Protein AF-A0A5C9BQS9-F1 (afdb_monomer_lite)

pLDDT: mean 94.44, std 7.18, range [51.5, 98.38]

Radius of gyration: 12.03 Å; chains: 1; bounding box: 26×25×33 Å

Secondary structure (DSSP, 8-state):
---HHHHHHHHHHHHHTT-TTHHHHHHHHHHHHHHH-TTT--SHHHHHHHHHHHHHHHHTTS-HHHHHHHHHHHT--

Sequence (77 aa):
MTIINEVYDPLIEAARSNAPNGQELLAKLGAKLHAANPDRCQSVEEGLATAKRNLIYYAQCFPSHVVHQVKVYYGLE

Structure (mmCIF, N/CA/C/O backbone):
data_AF-A0A5C9BQS9-F1
#
_entry.id   AF-A0A5C9BQS9-F1
#
loop_
_atom_site.group_PDB
_atom_site.id
_atom_site.type_symbol
_atom_site.label_atom_id
_atom_site.label_alt_id
_atom_site.label_comp_id
_atom_site.label_asym_id
_atom_site.label_entity_id
_atom_site.label_seq_id
_atom_site.pdbx_PDB_ins_code
_atom_site.Cartn_x
_atom_site.Cartn_y
_atom_site.Cartn_z
_atom_site.occupancy
_atom_site.B_iso_or_equiv
_atom_site.auth_seq_id
_atom_site.auth_comp_id
_atom_site.auth_asym_id
_atom_site.auth_atom_id
_atom_site.pdbx_PDB_model_num
ATOM 1 N N . MET A 1 1 ? -13.420 -14.207 -0.111 1.00 51.50 1 MET A N 1
ATOM 2 C CA . MET A 1 1 ? -12.037 -14.264 0.400 1.00 51.50 1 MET A CA 1
ATOM 3 C C . MET A 1 1 ? -11.220 -13.379 -0.514 1.00 51.50 1 MET A C 1
ATOM 5 O O . MET A 1 1 ? -11.098 -13.732 -1.675 1.00 51.50 1 MET A O 1
ATOM 9 N N . THR A 1 2 ? -10.789 -12.208 -0.053 1.00 67.12 2 THR A N 1
ATOM 10 C CA . THR A 1 2 ? -9.958 -11.320 -0.877 1.00 67.12 2 THR A CA 1
ATOM 11 C C . THR A 1 2 ? -8.540 -11.870 -0.886 1.00 67.12 2 THR A C 1
ATOM 13 O O . THR A 1 2 ? -7.993 -12.168 0.178 1.00 67.12 2 THR A O 1
ATOM 16 N N . ILE A 1 3 ? -7.973 -12.054 -2.070 1.00 83.75 3 ILE A N 1
ATOM 17 C CA . ILE A 1 3 ? -6.603 -12.550 -2.238 1.00 83.75 3 ILE A CA 1
ATOM 18 C C . ILE A 1 3 ? -5.621 -11.373 -2.235 1.00 83.75 3 ILE A C 1
ATOM 20 O O . ILE A 1 3 ? -5.971 -10.250 -2.589 1.00 83.75 3 ILE A O 1
ATOM 24 N N . ILE A 1 4 ? -4.392 -11.600 -1.760 1.00 85.88 4 ILE A N 1
ATOM 25 C CA . ILE A 1 4 ? -3.420 -10.524 -1.484 1.00 85.88 4 ILE A CA 1
ATOM 26 C C . ILE A 1 4 ? -3.149 -9.634 -2.709 1.00 85.88 4 ILE A C 1
ATOM 28 O O . ILE A 1 4 ? -3.029 -8.418 -2.578 1.00 85.88 4 ILE A O 1
ATOM 32 N N . ASN A 1 5 ? -3.132 -10.216 -3.905 1.00 88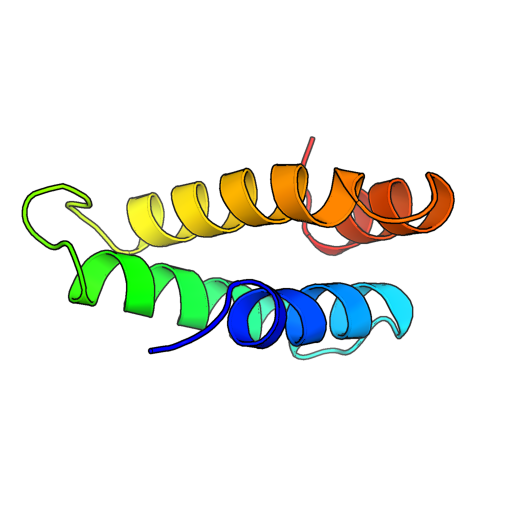.81 5 ASN A N 1
ATOM 33 C CA . ASN A 1 5 ? -2.903 -9.503 -5.155 1.00 88.81 5 ASN A CA 1
ATOM 34 C C . ASN A 1 5 ? -4.059 -8.549 -5.510 1.00 88.81 5 ASN A C 1
ATOM 36 O O . ASN A 1 5 ? -3.799 -7.415 -5.890 1.00 88.81 5 ASN A O 1
ATOM 40 N N . GLU A 1 6 ? -5.324 -8.909 -5.257 1.00 92.38 6 GLU A N 1
ATOM 41 C CA . GLU A 1 6 ? -6.470 -7.992 -5.442 1.00 92.38 6 GLU A CA 1
ATOM 42 C C . GLU A 1 6 ? -6.356 -6.720 -4.587 1.00 92.38 6 GLU A C 1
ATOM 44 O O . GLU A 1 6 ? -6.904 -5.673 -4.934 1.00 92.38 6 GLU A O 1
ATOM 49 N N . VAL A 1 7 ? -5.653 -6.806 -3.455 1.00 94.81 7 VAL A N 1
ATOM 50 C CA . VAL A 1 7 ? -5.469 -5.687 -2.527 1.00 94.81 7 VAL A CA 1
ATOM 51 C C . VAL A 1 7 ? -4.300 -4.796 -2.942 1.00 94.81 7 VAL A C 1
ATOM 53 O O . VAL A 1 7 ? -4.421 -3.571 -2.877 1.00 94.81 7 VAL A O 1
ATOM 56 N N . TYR A 1 8 ? -3.173 -5.392 -3.340 1.00 96.94 8 TYR A N 1
ATOM 57 C CA . TYR A 1 8 ? -1.917 -4.664 -3.539 1.00 96.94 8 TYR A CA 1
ATOM 58 C C . TYR A 1 8 ? -1.541 -4.429 -5.007 1.00 96.94 8 TYR A C 1
ATOM 60 O O . TYR A 1 8 ? -0.853 -3.445 -5.268 1.00 96.94 8 TYR A O 1
ATOM 68 N N . ASP A 1 9 ? -2.018 -5.221 -5.973 1.00 97.50 9 ASP A N 1
ATOM 69 C CA . ASP A 1 9 ? -1.751 -4.981 -7.403 1.00 97.50 9 ASP A CA 1
ATOM 70 C C . ASP A 1 9 ? -2.161 -3.571 -7.857 1.00 97.50 9 ASP A C 1
ATOM 72 O O . ASP A 1 9 ? -1.372 -2.936 -8.558 1.00 97.50 9 ASP A O 1
ATOM 76 N N . PRO A 1 10 ? -3.307 -2.999 -7.422 1.00 98.00 10 PRO A N 1
ATOM 77 C CA . PRO A 1 10 ? -3.653 -1.623 -7.776 1.00 98.00 10 PRO A CA 1
ATOM 78 C C . PRO A 1 10 ? -2.636 -0.589 -7.272 1.00 98.00 10 PRO A C 1
ATOM 80 O O . PRO A 1 10 ? -2.448 0.445 -7.908 1.00 98.00 10 PRO A O 1
ATOM 83 N N . LEU A 1 11 ? -1.971 -0.856 -6.142 1.00 98.19 11 LEU A N 1
ATOM 84 C CA . LEU A 1 11 ? -0.927 0.014 -5.591 1.00 98.19 11 LEU A CA 1
ATOM 85 C C . LEU A 1 11 ? 0.387 -0.141 -6.365 1.00 98.19 11 LEU A C 1
ATOM 87 O O . LEU A 1 11 ? 1.068 0.849 -6.628 1.00 98.19 11 LEU A O 1
ATOM 91 N N . ILE A 1 12 ? 0.722 -1.369 -6.775 1.00 98.25 12 ILE A N 1
ATOM 92 C CA . ILE A 1 12 ? 1.862 -1.621 -7.663 1.00 98.25 12 ILE A CA 1
ATOM 93 C C . ILE A 1 12 ? 1.660 -0.893 -8.993 1.00 98.25 12 ILE A C 1
ATOM 95 O O . ILE A 1 12 ? 2.551 -0.171 -9.437 1.00 98.25 12 ILE A O 1
ATOM 99 N N . GLU A 1 13 ? 0.486 -1.031 -9.609 1.00 98.19 13 GLU A N 1
ATOM 100 C CA . GLU A 1 13 ? 0.202 -0.393 -10.893 1.00 98.19 13 GLU A CA 1
ATOM 101 C C . GLU A 1 13 ? 0.177 1.133 -10.779 1.00 98.19 13 GLU A C 1
ATOM 103 O O . GLU A 1 13 ? 0.789 1.811 -11.601 1.00 98.19 13 GLU A O 1
ATOM 108 N N . ALA A 1 14 ? -0.419 1.681 -9.714 1.00 98.38 14 ALA A N 1
ATOM 109 C CA . ALA A 1 14 ? -0.403 3.119 -9.465 1.00 98.38 14 ALA A CA 1
ATOM 110 C C . ALA A 1 14 ? 1.025 3.679 -9.361 1.00 98.38 14 ALA A C 1
ATOM 112 O O . ALA A 1 14 ? 1.309 4.733 -9.931 1.00 98.38 14 ALA A O 1
ATOM 113 N N . ALA A 1 15 ? 1.939 2.969 -8.691 1.00 98.06 15 ALA A N 1
ATOM 114 C CA . ALA A 1 15 ? 3.342 3.368 -8.646 1.00 98.06 15 ALA A CA 1
ATOM 115 C C . ALA A 1 15 ? 4.011 3.280 -10.026 1.00 98.06 15 ALA A C 1
ATOM 117 O O . ALA A 1 15 ? 4.722 4.206 -10.422 1.00 98.06 15 ALA A O 1
ATOM 118 N N . ARG A 1 16 ? 3.762 2.197 -10.778 1.00 97.62 16 ARG A N 1
ATOM 119 C CA . ARG A 1 16 ? 4.338 1.965 -12.115 1.00 97.62 16 ARG A CA 1
ATOM 120 C C . ARG A 1 16 ? 3.925 3.025 -13.128 1.00 97.62 16 ARG A C 1
ATOM 122 O O . ARG A 1 16 ? 4.765 3.484 -13.900 1.00 97.62 16 ARG A O 1
ATOM 129 N N . SER A 1 17 ? 2.661 3.432 -13.097 1.00 97.50 17 SER A N 1
ATOM 130 C CA . SER A 1 17 ? 2.098 4.422 -14.013 1.00 97.50 17 SER A CA 1
ATOM 131 C C . SER A 1 17 ? 2.154 5.857 -13.477 1.00 97.50 17 SER A C 1
ATOM 133 O O . SER A 1 17 ? 1.604 6.754 -14.113 1.00 97.50 17 SER A O 1
ATOM 135 N N . ASN A 1 18 ? 2.753 6.081 -12.299 1.00 96.56 18 ASN A N 1
ATOM 136 C CA . ASN A 1 18 ? 2.730 7.357 -11.578 1.00 96.56 18 ASN A CA 1
ATOM 137 C C . ASN A 1 18 ? 1.306 7.947 -11.464 1.00 96.56 18 ASN A C 1
ATOM 139 O O . ASN A 1 18 ? 1.079 9.135 -11.702 1.00 96.56 18 ASN A O 1
ATOM 143 N N . ALA A 1 19 ? 0.323 7.093 -11.166 1.00 97.94 19 ALA A N 1
ATOM 144 C CA . ALA A 1 19 ? -1.080 7.486 -11.111 1.00 97.94 19 ALA A CA 1
ATOM 145 C C . ALA A 1 19 ? -1.300 8.539 -10.011 1.00 97.94 19 ALA A C 1
ATOM 147 O O . ALA A 1 19 ? -0.740 8.404 -8.931 1.00 97.94 19 ALA A O 1
ATOM 148 N N . PRO A 1 20 ? -2.141 9.566 -10.191 1.00 96.12 20 PRO A N 1
ATOM 149 C CA . PRO A 1 20 ? -2.329 10.609 -9.174 1.00 96.12 20 PRO A CA 1
ATOM 150 C C . PRO A 1 20 ? -3.068 10.124 -7.913 1.00 96.12 20 PRO A C 1
ATOM 152 O O . PRO A 1 20 ? -2.997 10.759 -6.866 1.00 96.12 20 PRO A O 1
ATOM 155 N N . ASN A 1 21 ? -3.778 8.997 -7.994 1.00 96.75 21 ASN A N 1
ATOM 156 C CA . ASN A 1 21 ? -4.632 8.471 -6.927 1.00 96.75 21 ASN A CA 1
ATOM 157 C C . ASN A 1 21 ? -3.967 7.381 -6.069 1.00 96.75 21 ASN A C 1
ATOM 159 O O . ASN A 1 21 ? -4.602 6.869 -5.147 1.00 96.75 21 ASN A O 1
ATOM 163 N N . GLY A 1 22 ? -2.713 7.003 -6.336 1.00 97.56 22 GLY A N 1
ATOM 164 C CA . GLY A 1 22 ? -2.064 5.901 -5.621 1.00 97.56 22 GLY A CA 1
ATOM 165 C C . GLY A 1 22 ? -1.990 6.136 -4.112 1.00 97.56 22 GLY A C 1
ATOM 166 O O . GLY A 1 22 ? -2.256 5.210 -3.345 1.00 97.56 22 GLY A O 1
ATOM 167 N N . GLN A 1 23 ? -1.715 7.371 -3.676 1.00 97.50 23 GLN A N 1
ATOM 168 C CA . GLN A 1 23 ? -1.706 7.746 -2.252 1.00 97.50 23 GLN A CA 1
ATOM 169 C C . GLN A 1 23 ? -3.078 7.578 -1.591 1.00 97.50 23 GLN A C 1
ATOM 171 O O . GLN A 1 23 ? -3.180 7.084 -0.469 1.00 97.50 23 GLN A O 1
ATOM 176 N N . GLU A 1 24 ? -4.147 7.939 -2.301 1.00 98.00 24 GLU A N 1
ATOM 177 C CA . GLU A 1 24 ? -5.516 7.784 -1.816 1.00 98.00 24 GLU A CA 1
ATOM 178 C C . GLU A 1 24 ? -5.898 6.302 -1.691 1.00 98.00 24 GLU A C 1
ATOM 180 O O . GLU A 1 24 ? -6.507 5.899 -0.699 1.00 98.00 24 GLU A O 1
ATOM 185 N N . LEU A 1 25 ? -5.503 5.470 -2.663 1.00 98.00 25 LEU A N 1
ATOM 186 C CA . LEU A 1 25 ? -5.701 4.020 -2.603 1.00 98.00 25 LEU A CA 1
ATOM 187 C C . LEU A 1 25 ? -5.008 3.415 -1.377 1.00 98.00 25 LEU A C 1
ATOM 189 O O . LEU A 1 25 ? -5.610 2.608 -0.665 1.00 98.00 25 LEU A O 1
ATOM 193 N N . LEU A 1 26 ? -3.774 3.842 -1.098 1.00 98.00 26 LEU A N 1
ATOM 194 C CA . LEU A 1 26 ? -3.014 3.382 0.061 1.00 98.00 26 LEU A CA 1
ATOM 195 C C . LEU A 1 26 ? -3.674 3.817 1.381 1.00 98.00 26 LEU A C 1
ATOM 197 O O . LEU A 1 26 ? -3.815 3.004 2.295 1.00 98.00 26 LEU A O 1
ATOM 201 N N . ALA A 1 27 ? -4.143 5.064 1.471 1.00 97.81 27 ALA A N 1
ATOM 202 C 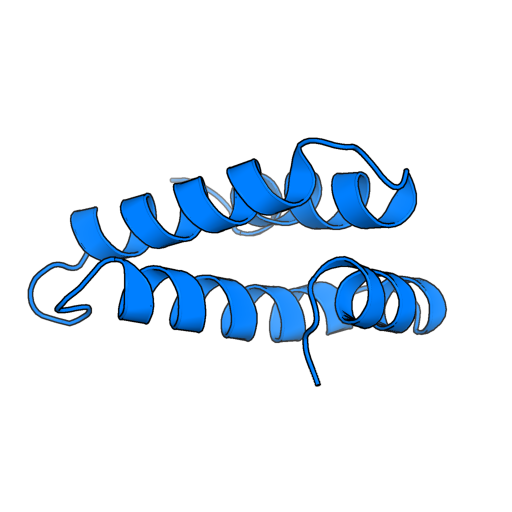CA . ALA A 1 27 ? -4.871 5.565 2.637 1.00 97.81 27 ALA A CA 1
ATOM 203 C C . ALA A 1 27 ? -6.185 4.799 2.873 1.00 97.81 27 ALA A C 1
ATOM 205 O O . ALA A 1 27 ? -6.467 4.365 3.993 1.00 97.81 27 ALA A O 1
ATOM 206 N N . LYS A 1 28 ? -6.959 4.553 1.808 1.00 97.62 28 LYS A N 1
ATOM 207 C CA . LYS A 1 28 ? -8.183 3.739 1.854 1.00 97.62 28 LYS A CA 1
ATOM 208 C C . LYS A 1 28 ? -7.901 2.316 2.326 1.00 97.62 28 LYS A C 1
ATOM 210 O O . LYS A 1 28 ? -8.696 1.761 3.082 1.00 97.62 28 LYS A O 1
ATOM 215 N N . LEU A 1 29 ? -6.787 1.722 1.902 1.00 96.81 29 LEU A N 1
ATOM 216 C CA . LEU A 1 29 ? -6.373 0.411 2.391 1.00 96.81 29 LEU A CA 1
ATOM 217 C C . LEU A 1 29 ? -6.046 0.447 3.889 1.00 96.81 29 LEU A C 1
ATOM 219 O O . LEU A 1 29 ? -6.509 -0.420 4.625 1.00 96.81 29 LEU A O 1
ATOM 223 N N . GLY A 1 30 ? -5.326 1.468 4.356 1.00 96.88 30 GLY A N 1
ATOM 224 C CA . GLY A 1 30 ? -5.048 1.652 5.781 1.00 96.88 30 GLY A CA 1
ATOM 225 C C . GLY A 1 30 ? -6.319 1.727 6.631 1.00 96.88 30 GLY A C 1
ATOM 226 O O . GLY A 1 30 ? -6.464 0.977 7.596 1.00 96.88 30 GLY A O 1
ATOM 227 N N . ALA A 1 31 ? -7.292 2.541 6.214 1.00 96.75 31 ALA A N 1
ATOM 228 C CA . ALA A 1 31 ? -8.590 2.637 6.884 1.00 96.75 31 ALA A CA 1
ATOM 229 C C . ALA A 1 31 ? -9.355 1.299 6.896 1.00 96.75 31 ALA A C 1
ATOM 231 O O . ALA A 1 31 ? -9.958 0.940 7.907 1.00 96.75 31 ALA A O 1
ATOM 232 N N . LYS A 1 32 ? -9.296 0.523 5.803 1.00 95.31 32 LYS A N 1
ATOM 233 C CA . LYS A 1 32 ? -9.893 -0.823 5.742 1.00 95.31 32 LYS A CA 1
ATOM 234 C C . LYS A 1 32 ? -9.230 -1.798 6.717 1.00 95.31 32 LYS A C 1
ATOM 236 O O . LYS A 1 32 ? -9.935 -2.579 7.347 1.00 95.31 32 LYS A O 1
ATOM 241 N N . LEU A 1 33 ? -7.901 -1.764 6.846 1.00 94.31 33 LEU A N 1
ATOM 242 C CA . LEU A 1 33 ? -7.170 -2.631 7.778 1.00 94.31 33 LEU A CA 1
ATOM 243 C C . LEU A 1 33 ? -7.535 -2.334 9.236 1.00 94.31 33 LEU A C 1
ATOM 245 O O . LEU A 1 33 ? -7.767 -3.279 9.992 1.00 94.31 33 LEU A O 1
ATOM 249 N N . HIS A 1 34 ? -7.645 -1.049 9.588 1.00 94.81 34 HIS A N 1
ATOM 250 C CA . HIS A 1 34 ? -8.139 -0.600 10.890 1.00 94.81 34 HIS A CA 1
ATOM 251 C C . HIS A 1 34 ? -9.563 -1.107 11.151 1.00 94.81 34 HIS A C 1
ATOM 253 O O . HIS A 1 34 ? -9.795 -1.810 12.130 1.00 94.81 34 HIS A O 1
ATOM 259 N N . ALA A 1 35 ? -10.497 -0.847 10.231 1.00 95.25 35 ALA A N 1
ATOM 260 C CA . ALA A 1 35 ? -11.893 -1.260 10.379 1.00 95.25 35 ALA A CA 1
ATOM 261 C C . ALA A 1 35 ? -12.075 -2.786 10.481 1.00 95.25 35 ALA A C 1
ATOM 263 O O . ALA A 1 35 ? -12.993 -3.256 11.147 1.00 95.25 35 ALA A O 1
ATOM 264 N N . ALA A 1 36 ? -11.207 -3.564 9.829 1.00 93.12 36 ALA A N 1
ATOM 265 C CA . ALA A 1 36 ? -11.240 -5.022 9.891 1.00 93.12 36 ALA A CA 1
ATOM 266 C C . ALA A 1 36 ? -10.624 -5.594 11.180 1.00 93.12 36 ALA A C 1
ATOM 268 O O . ALA A 1 36 ? -10.911 -6.738 11.525 1.00 93.12 36 ALA A O 1
ATOM 269 N N . ASN A 1 37 ? -9.764 -4.838 11.872 1.00 90.38 37 ASN A N 1
ATOM 270 C CA . ASN A 1 37 ? -9.030 -5.309 13.049 1.00 90.38 37 ASN A CA 1
ATOM 271 C C . ASN A 1 37 ? -8.948 -4.228 14.147 1.00 90.38 37 ASN A C 1
ATOM 273 O O . ASN A 1 37 ? -7.839 -3.916 14.588 1.00 90.38 37 ASN A O 1
ATOM 277 N N . PRO A 1 38 ? -10.077 -3.662 14.611 1.00 85.94 38 PRO A N 1
ATOM 278 C CA . PRO A 1 38 ? -10.066 -2.505 15.510 1.00 85.94 38 PRO A CA 1
ATOM 279 C C . PRO A 1 38 ? -9.346 -2.775 16.843 1.00 85.94 38 PRO A C 1
ATOM 281 O O . PRO A 1 38 ? -8.722 -1.877 17.396 1.00 85.94 38 PRO A O 1
ATOM 284 N N . ASP A 1 39 ? -9.337 -4.025 17.318 1.00 88.81 39 ASP A N 1
ATOM 285 C CA . ASP A 1 39 ? -8.651 -4.408 18.563 1.00 88.81 39 ASP A CA 1
ATOM 286 C C . ASP A 1 39 ? -7.120 -4.509 18.420 1.00 88.81 39 ASP A C 1
ATOM 288 O O . ASP A 1 39 ? -6.392 -4.491 19.412 1.00 88.81 39 ASP A O 1
ATOM 292 N N . ARG A 1 40 ? -6.616 -4.668 17.187 1.00 85.81 40 ARG A N 1
ATOM 293 C CA . ARG A 1 40 ? -5.186 -4.888 16.878 1.00 85.81 40 ARG A CA 1
ATOM 294 C C . ARG A 1 40 ? -4.551 -3.751 16.084 1.00 85.81 40 ARG A C 1
ATOM 296 O O . ARG A 1 40 ? -3.337 -3.736 15.907 1.00 85.81 40 ARG A O 1
ATOM 303 N N . CYS A 1 41 ? -5.375 -2.858 15.564 1.00 91.75 41 CYS A N 1
ATOM 304 C CA . CYS A 1 41 ? -5.002 -1.691 14.797 1.00 91.75 41 CYS A CA 1
ATOM 305 C C . CYS A 1 41 ? -5.871 -0.562 15.333 1.00 91.75 41 CYS A C 1
ATOM 307 O O . CYS A 1 41 ? -7.035 -0.446 14.964 1.00 91.75 41 CYS A O 1
ATOM 309 N N . GLN A 1 42 ? -5.332 0.204 16.271 1.00 89.44 42 GLN A N 1
ATOM 310 C CA . GLN A 1 42 ? -6.096 1.095 17.141 1.00 89.44 42 GLN A CA 1
ATOM 311 C C . GLN A 1 42 ? -6.457 2.416 16.455 1.00 89.44 42 GLN A C 1
ATOM 313 O O . GLN A 1 42 ? -7.347 3.128 16.918 1.00 89.44 42 GLN A O 1
ATOM 318 N N . SER A 1 43 ? -5.805 2.734 15.333 1.00 94.88 43 SER A N 1
ATOM 319 C CA . SER A 1 43 ? -6.084 3.937 14.554 1.00 94.88 43 SER A CA 1
ATOM 320 C C . SER A 1 43 ? -5.916 3.735 13.047 1.00 94.88 43 SER A C 1
ATOM 322 O O . SER A 1 43 ? -5.322 2.761 12.573 1.00 94.88 43 SER A O 1
ATOM 324 N N . VAL A 1 44 ? -6.416 4.702 12.273 1.00 93.75 44 VAL A N 1
ATOM 325 C CA . VAL A 1 44 ? -6.229 4.748 10.815 1.00 93.75 44 VAL A CA 1
ATOM 326 C C . VAL A 1 44 ? -4.747 4.904 10.455 1.00 93.75 44 VAL A C 1
ATOM 328 O O . VAL A 1 44 ? -4.297 4.320 9.468 1.00 93.75 44 VAL A O 1
ATOM 331 N N . GLU A 1 45 ? -3.967 5.628 11.260 1.00 95.62 45 GLU A N 1
ATOM 332 C CA . GLU A 1 45 ? -2.519 5.788 11.084 1.00 95.62 45 GLU A CA 1
ATOM 333 C C . GLU A 1 45 ? -1.779 4.455 11.231 1.00 95.62 45 GLU A C 1
ATOM 335 O O . GLU A 1 45 ? -0.924 4.131 10.403 1.00 95.62 45 GLU A O 1
ATOM 340 N N . GLU A 1 46 ? -2.134 3.638 12.228 1.00 95.50 46 GLU A N 1
ATOM 341 C CA . GLU A 1 46 ? -1.582 2.285 12.365 1.00 95.50 46 GLU A CA 1
ATOM 342 C C . GLU A 1 46 ? -1.977 1.388 11.189 1.00 95.50 46 GLU A C 1
ATOM 344 O O . GLU A 1 46 ? -1.173 0.581 10.705 1.00 95.50 46 GLU A O 1
ATOM 349 N N . GLY A 1 47 ? -3.204 1.549 10.690 1.00 96.69 47 GLY A N 1
ATOM 350 C CA . GLY A 1 47 ? -3.693 0.840 9.514 1.00 96.69 47 GLY A CA 1
ATOM 351 C C . GLY A 1 47 ? -2.871 1.196 8.283 1.00 96.69 47 GLY A C 1
ATOM 352 O O . GLY A 1 47 ? -2.418 0.313 7.554 1.00 96.69 47 GLY A O 1
ATOM 353 N N . LEU A 1 48 ? -2.596 2.485 8.089 1.00 97.50 48 LEU A N 1
ATOM 354 C CA . LEU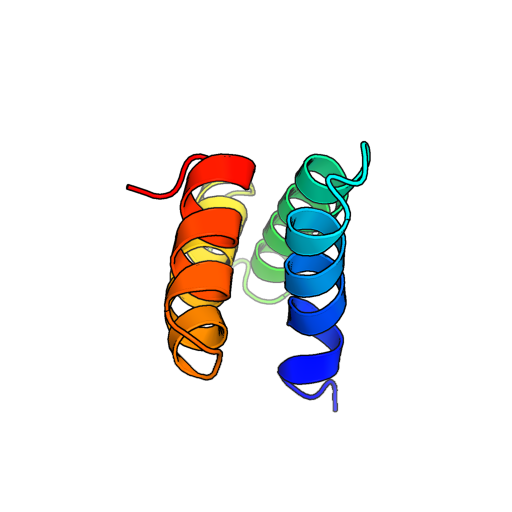 A 1 48 ? -1.737 2.985 7.021 1.00 97.50 48 LEU A CA 1
ATOM 355 C C . LEU A 1 48 ? -0.297 2.473 7.160 1.00 97.50 48 LEU A C 1
ATOM 357 O O . LEU A 1 48 ? 0.271 1.986 6.183 1.00 97.50 48 LEU A O 1
ATOM 361 N N . ALA A 1 49 ? 0.290 2.519 8.357 1.00 96.19 49 ALA A N 1
ATOM 362 C CA . ALA A 1 49 ? 1.625 1.975 8.609 1.00 96.19 49 ALA A CA 1
ATOM 363 C C . ALA A 1 49 ? 1.691 0.465 8.313 1.00 96.19 49 ALA A C 1
ATOM 365 O O . ALA A 1 49 ? 2.681 -0.047 7.787 1.00 96.19 49 ALA A O 1
ATOM 366 N N . THR A 1 50 ? 0.618 -0.265 8.607 1.00 95.19 50 TH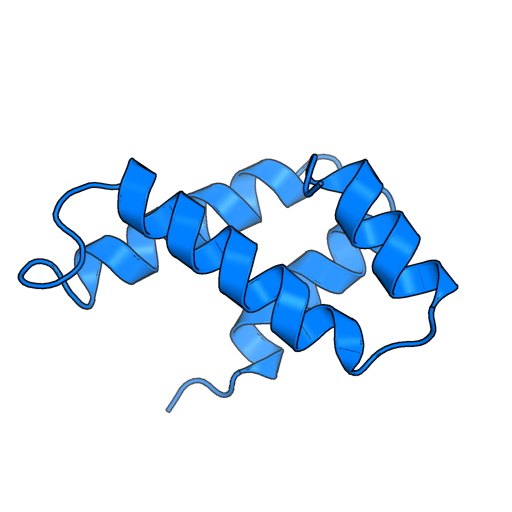R A N 1
ATOM 367 C CA . THR A 1 50 ? 0.486 -1.689 8.281 1.00 95.19 50 THR A CA 1
ATOM 368 C C . THR A 1 50 ? 0.366 -1.917 6.778 1.00 95.19 50 THR A C 1
ATOM 370 O O . THR A 1 50 ? 1.101 -2.743 6.240 1.00 95.19 50 THR A O 1
ATOM 373 N N . ALA A 1 51 ? -0.472 -1.148 6.080 1.00 96.75 51 ALA A N 1
ATOM 374 C CA . ALA A 1 51 ? -0.592 -1.206 4.624 1.00 96.75 51 ALA A CA 1
ATOM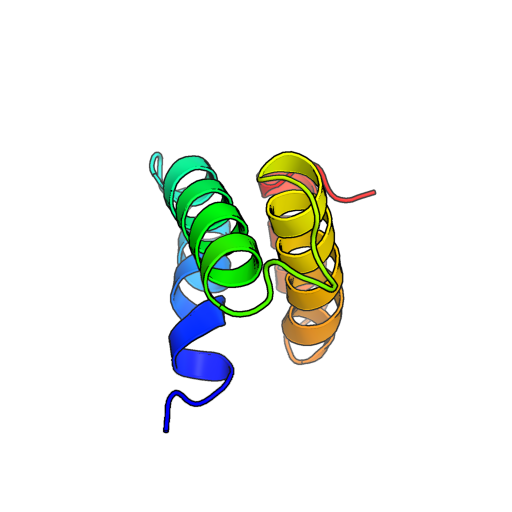 375 C C . ALA A 1 51 ? 0.754 -0.932 3.938 1.00 96.75 51 ALA A C 1
ATOM 377 O O . ALA A 1 51 ? 1.142 -1.668 3.035 1.00 96.75 51 ALA A O 1
ATOM 378 N N . LYS A 1 52 ? 1.502 0.073 4.410 1.00 97.50 52 LYS A N 1
ATOM 379 C CA . LYS A 1 52 ? 2.845 0.404 3.913 1.00 97.50 52 LYS A CA 1
ATOM 380 C C . LYS A 1 52 ? 3.824 -0.757 4.078 1.00 97.50 52 LYS A C 1
ATOM 382 O O . LYS A 1 52 ? 4.455 -1.155 3.106 1.00 97.50 52 LYS A O 1
ATOM 387 N N . ARG A 1 53 ? 3.919 -1.340 5.278 1.00 96.31 53 ARG A N 1
ATOM 388 C CA . ARG A 1 53 ? 4.793 -2.501 5.540 1.00 96.31 53 ARG A CA 1
ATOM 389 C C . ARG A 1 53 ? 4.440 -3.686 4.646 1.00 96.31 53 ARG A C 1
ATOM 391 O O . ARG A 1 53 ? 5.316 -4.257 4.005 1.00 96.31 53 ARG A O 1
ATOM 398 N N . ASN A 1 54 ? 3.157 -4.013 4.555 1.00 95.88 54 ASN A N 1
ATOM 399 C CA . ASN A 1 54 ? 2.680 -5.108 3.719 1.00 95.88 54 ASN A CA 1
ATOM 400 C C . ASN A 1 54 ? 2.941 -4.857 2.228 1.00 95.88 54 ASN A C 1
ATOM 402 O O . ASN A 1 54 ? 3.331 -5.784 1.526 1.00 95.88 54 ASN A O 1
ATOM 406 N N . LEU A 1 55 ? 2.788 -3.615 1.757 1.00 97.62 55 LEU A N 1
ATOM 407 C CA . LEU A 1 55 ? 3.117 -3.231 0.386 1.00 97.62 55 LEU A CA 1
ATOM 408 C C . LEU A 1 55 ? 4.612 -3.413 0.098 1.00 97.62 55 LEU A C 1
ATOM 410 O O . LEU A 1 55 ? 4.949 -3.907 -0.972 1.00 97.62 55 LEU A O 1
ATOM 414 N N . ILE A 1 56 ? 5.503 -3.081 1.042 1.00 97.00 56 ILE A N 1
ATOM 415 C CA . ILE A 1 56 ? 6.947 -3.341 0.893 1.00 97.00 56 ILE A CA 1
ATOM 416 C C . ILE A 1 56 ? 7.199 -4.840 0.716 1.00 97.00 56 ILE A C 1
ATOM 418 O O . ILE A 1 56 ? 7.905 -5.223 -0.214 1.00 97.00 56 ILE A O 1
ATOM 422 N N . TYR A 1 57 ? 6.618 -5.685 1.574 1.00 96.12 57 TYR A N 1
ATOM 423 C CA . TYR A 1 57 ? 6.782 -7.138 1.470 1.00 96.12 57 TYR A CA 1
ATOM 424 C C . TYR A 1 57 ? 6.214 -7.690 0.164 1.00 96.12 57 TYR A C 1
ATOM 426 O O . TYR A 1 57 ? 6.872 -8.480 -0.503 1.00 96.12 57 TYR A O 1
ATOM 434 N N . TYR A 1 58 ? 5.024 -7.247 -0.236 1.00 97.19 58 TYR A N 1
ATOM 435 C CA . TYR A 1 58 ? 4.409 -7.687 -1.483 1.00 97.19 58 TYR A CA 1
ATOM 436 C C . TYR A 1 58 ? 5.210 -7.241 -2.713 1.00 97.19 58 TYR A C 1
ATOM 438 O O . TYR A 1 58 ? 5.418 -8.023 -3.639 1.00 97.19 58 TYR A O 1
ATOM 446 N N . ALA A 1 59 ? 5.732 -6.011 -2.708 1.00 97.06 59 ALA A N 1
ATOM 447 C CA . ALA A 1 59 ? 6.548 -5.492 -3.798 1.00 97.06 59 ALA A CA 1
ATOM 448 C C . ALA A 1 59 ? 7.810 -6.337 -4.037 1.00 97.06 59 ALA A C 1
ATOM 450 O O . ALA A 1 59 ? 8.246 -6.435 -5.179 1.00 97.06 59 ALA A O 1
ATOM 451 N N . GLN A 1 60 ? 8.366 -6.999 -3.012 1.00 96.88 60 GLN A N 1
ATOM 452 C CA . GLN A 1 60 ? 9.534 -7.886 -3.158 1.00 96.88 60 GLN A CA 1
ATOM 453 C C . GLN A 1 60 ? 9.285 -9.087 -4.086 1.00 96.88 60 GLN A C 1
ATOM 455 O O . GLN A 1 60 ? 10.246 -9.697 -4.549 1.00 96.88 60 GLN A O 1
ATOM 460 N N . CYS A 1 61 ? 8.028 -9.411 -4.404 1.00 96.19 61 CYS A N 1
ATOM 461 C CA . CYS A 1 61 ? 7.683 -10.417 -5.410 1.00 96.19 61 CYS A CA 1
ATOM 462 C C . CYS A 1 61 ? 7.865 -9.925 -6.862 1.00 96.19 61 CYS A C 1
ATOM 464 O O . CYS A 1 61 ? 7.708 -10.712 -7.794 1.00 96.19 61 CYS A O 1
ATOM 466 N N . PHE A 1 62 ? 8.190 -8.645 -7.070 1.00 96.75 62 PHE A N 1
ATOM 467 C CA . PHE A 1 62 ? 8.375 -8.013 -8.377 1.00 96.75 62 PHE A CA 1
ATOM 468 C C . PHE A 1 62 ? 9.859 -7.709 -8.651 1.00 96.75 62 PHE A C 1
ATOM 470 O O . PHE A 1 62 ? 10.679 -7.694 -7.730 1.00 96.75 62 PHE A O 1
ATOM 477 N N . PRO A 1 63 ? 10.242 -7.428 -9.914 1.00 98.19 63 PRO A N 1
ATOM 478 C CA . PRO A 1 63 ? 11.606 -7.022 -10.245 1.00 98.19 63 PRO A CA 1
ATOM 479 C C . PRO A 1 63 ? 12.089 -5.808 -9.435 1.00 98.19 63 PRO A C 1
ATOM 481 O O . PRO A 1 63 ? 11.312 -4.907 -9.118 1.00 98.19 63 PRO A O 1
ATOM 484 N N . SER A 1 64 ? 13.397 -5.729 -9.174 1.00 97.31 64 SER A N 1
ATOM 485 C CA . SER A 1 64 ? 14.007 -4.696 -8.318 1.00 97.31 64 SER A CA 1
ATOM 486 C C . SER A 1 64 ? 13.681 -3.253 -8.726 1.00 97.31 64 SER A C 1
ATOM 488 O O . SER A 1 64 ? 13.511 -2.398 -7.859 1.00 97.31 64 SER A O 1
ATOM 490 N N . HIS A 1 65 ? 13.541 -2.977 -10.026 1.00 96.94 65 HIS A N 1
ATOM 491 C CA . HIS A 1 65 ? 13.149 -1.652 -10.513 1.00 96.94 65 HIS A CA 1
ATOM 492 C C . HIS A 1 65 ? 11.714 -1.277 -10.103 1.00 96.94 65 HIS A C 1
ATOM 494 O O . HIS A 1 65 ? 11.466 -0.122 -9.769 1.00 96.94 65 HIS A O 1
ATOM 500 N N . VAL A 1 66 ? 10.791 -2.246 -10.053 1.00 97.62 66 VAL A N 1
ATOM 501 C CA . VAL A 1 66 ? 9.418 -2.038 -9.566 1.00 97.62 66 VAL A CA 1
ATOM 502 C C . VAL A 1 66 ? 9.433 -1.789 -8.064 1.00 97.62 66 VAL A C 1
ATOM 504 O O . VAL A 1 66 ? 8.800 -0.846 -7.601 1.00 97.62 66 VAL A O 1
ATOM 507 N N . VAL A 1 67 ? 10.205 -2.574 -7.304 1.00 98.00 67 VAL A N 1
ATOM 508 C CA . VAL A 1 67 ? 10.373 -2.370 -5.853 1.00 98.00 67 VAL A CA 1
ATOM 509 C C . VAL A 1 67 ? 10.853 -0.949 -5.565 1.00 98.00 67 VAL A C 1
ATOM 511 O O . VAL A 1 67 ? 10.279 -0.256 -4.727 1.00 98.00 67 VAL A O 1
ATOM 514 N N . HIS A 1 68 ? 11.890 -0.501 -6.276 1.00 97.44 68 HIS A N 1
ATOM 515 C C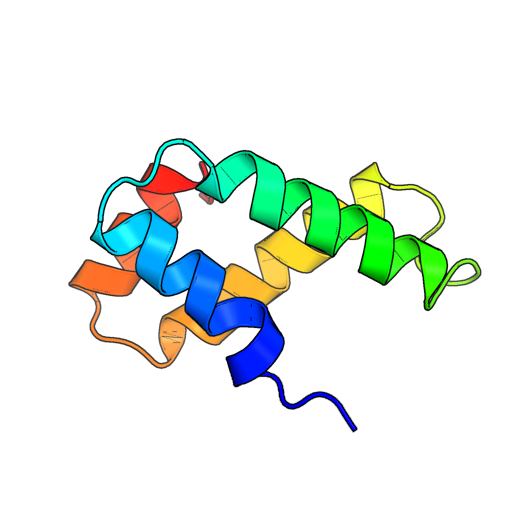A . HIS A 1 68 ? 12.428 0.845 -6.123 1.00 97.44 68 HIS A CA 1
ATOM 516 C C . HIS A 1 68 ? 11.387 1.917 -6.469 1.00 97.44 68 HIS A C 1
ATOM 518 O O . HIS A 1 68 ? 11.190 2.846 -5.690 1.00 97.44 68 HIS A O 1
ATOM 524 N N . GLN A 1 69 ? 10.669 1.757 -7.583 1.00 97.44 69 GLN A N 1
ATOM 525 C CA . GLN A 1 69 ? 9.626 2.693 -7.994 1.00 97.44 69 GLN A CA 1
ATOM 526 C C . GLN A 1 69 ? 8.492 2.789 -6.965 1.00 97.44 69 GLN A C 1
ATOM 528 O O . GLN A 1 69 ? 8.078 3.893 -6.626 1.00 97.44 69 GLN A O 1
ATOM 533 N N . VAL A 1 70 ? 8.032 1.661 -6.418 1.00 98.25 70 VAL A N 1
ATOM 534 C CA . VAL A 1 70 ? 7.022 1.621 -5.345 1.00 98.25 70 VAL A CA 1
ATOM 535 C C . VAL A 1 70 ? 7.519 2.365 -4.109 1.00 98.25 70 VAL A C 1
ATOM 537 O O . VAL A 1 70 ? 6.785 3.182 -3.552 1.00 98.25 70 VAL A O 1
ATOM 540 N N . LYS A 1 71 ? 8.770 2.129 -3.697 1.00 97.69 71 LYS A N 1
ATOM 541 C CA . LYS A 1 71 ? 9.361 2.810 -2.541 1.00 97.69 71 LYS A CA 1
ATOM 542 C C . LYS A 1 71 ? 9.425 4.321 -2.723 1.00 97.69 71 LYS A C 1
ATOM 544 O O . LYS A 1 71 ? 8.986 5.051 -1.840 1.00 97.69 71 LYS A O 1
ATOM 549 N N . VAL A 1 72 ? 9.916 4.782 -3.873 1.00 97.56 72 VAL A N 1
ATOM 550 C CA . VAL A 1 72 ? 10.003 6.213 -4.196 1.00 97.56 72 VAL A CA 1
ATOM 551 C C . VAL A 1 72 ? 8.611 6.835 -4.265 1.00 97.56 72 VAL A C 1
ATOM 553 O O . VAL A 1 72 ? 8.355 7.839 -3.607 1.00 97.56 72 VAL A O 1
ATOM 556 N N . TYR A 1 73 ? 7.694 6.216 -5.010 1.00 98.19 73 TYR A N 1
ATOM 557 C CA . TYR A 1 73 ? 6.348 6.741 -5.227 1.00 98.19 73 TYR A CA 1
ATOM 558 C C . TYR A 1 73 ? 5.566 6.898 -3.911 1.00 98.19 73 TYR A C 1
ATOM 560 O O . TYR A 1 73 ? 4.863 7.889 -3.725 1.00 98.19 73 TYR A O 1
ATOM 568 N N . TYR A 1 74 ? 5.701 5.954 -2.972 1.00 97.75 74 TYR A N 1
ATOM 569 C CA . TYR A 1 74 ? 4.975 5.960 -1.694 1.00 97.75 74 TYR A CA 1
ATOM 570 C C . TYR A 1 74 ? 5.755 6.521 -0.493 1.00 97.75 74 TYR A C 1
ATOM 572 O O . TYR A 1 74 ? 5.205 6.558 0.614 1.00 97.75 74 TYR A O 1
ATOM 580 N N . GLY A 1 75 ? 7.009 6.947 -0.680 1.00 96.44 75 GLY A N 1
ATOM 581 C CA . GLY A 1 75 ? 7.880 7.393 0.413 1.00 96.44 75 GLY A CA 1
ATOM 582 C C . GLY A 1 75 ? 8.109 6.291 1.453 1.00 96.44 75 GLY A C 1
ATOM 583 O O . GLY A 1 75 ? 7.812 6.477 2.634 1.00 96.44 75 GLY A O 1
ATOM 584 N N . LEU A 1 76 ? 8.540 5.113 0.993 1.00 93.19 76 LEU A N 1
ATOM 585 C CA . LEU A 1 76 ? 8.796 3.922 1.808 1.00 93.19 76 LEU A CA 1
ATOM 586 C C . LEU A 1 76 ? 10.308 3.671 1.874 1.00 93.19 76 LEU A C 1
ATOM 588 O O . LEU A 1 76 ? 10.854 2.940 1.043 1.00 93.19 76 LEU A O 1
ATOM 592 N N . GLU A 1 77 ? 10.983 4.301 2.833 1.00 73.06 77 GLU A N 1
ATOM 593 C CA . GLU A 1 77 ? 12.394 4.019 3.138 1.00 73.06 77 GLU A CA 1
ATOM 594 C C . GLU A 1 77 ? 12.524 2.821 4.085 1.00 73.06 77 GLU A C 1
ATOM 596 O O . GLU A 1 77 ? 11.870 2.829 5.154 1.00 73.06 77 GLU A O 1
#

Foldseek 3Di:
DDDPCNLQVVLLVCLVVVPPCSQVSLLVQLVVQCVVCCVVQVDSVSSSVVSLVSNLVVQVVDDPVSSVSSCVSNVPD